Protein AF-A0A4W3GRC3-F1 (afdb_monomer_lite)

Foldseek 3Di:
DDPDPPPDPPLLCCQPVAVLVCCQPPVDGDDPCLPHDVLVVLQVVLVVVCVVVVQWDQDADPDPPPPPPDDDDDPDPDDRVPVPPDTDDDDPQPDVSSVSVVVVQVSVVSNVVSCACRNPNDGDDDDDDDDDDD

Radius of gyration: 20.11 Å; chains: 1; bounding box: 67×30×38 Å

Secondary structure (DSSP, 8-state):
------PPP-HHHHIIIIIHHHHHHHS----TTSS-HHHHHHHHHHHHHHHHTT--EEPPPS---------S----PPPGGGT---EE----S-STT-HHHHHHHHHHHHHHHHTTTTSTT----S--------

Sequence (134 aa):
MSNSGRAKVNVPKLVLDYITPSMNQYGLCFVDGFLGPKTGDRILQEVVALHRSGSFEDGELASQRIGTDQPHTAPAGPCKKTIRGDKIMWVQGNEPGCASIGQLLQRMDKLIMHADGNLGHYTIRGRHKSYKET

InterPro domains:
  IPR051559 Hypoxia-inducible factor prolyl hydroxylases [PTHR12907] (13-130)

Organism: Callorhinchus milii (NCBI:txid7868)

Structure (mmCIF, N/CA/C/O bac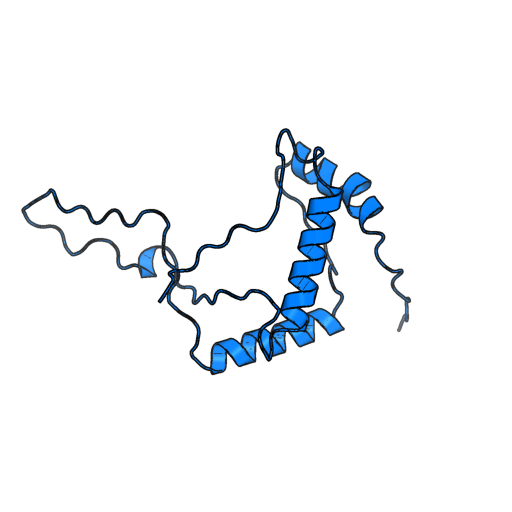kbone):
data_AF-A0A4W3GRC3-F1
#
_entry.id   AF-A0A4W3GRC3-F1
#
loop_
_atom_site.group_PDB
_atom_site.id
_atom_site.type_symbol
_atom_site.label_atom_id
_atom_site.label_alt_id
_atom_site.label_comp_id
_atom_site.label_asym_id
_atom_site.label_entity_id
_atom_site.label_seq_id
_atom_site.pdbx_PDB_ins_code
_atom_site.Cartn_x
_atom_site.Cartn_y
_atom_site.Cartn_z
_atom_site.occupancy
_atom_site.B_iso_or_equiv
_atom_site.auth_seq_id
_atom_site.auth_comp_id
_atom_site.auth_asym_id
_atom_site.auth_atom_id
_atom_site.pdbx_PDB_model_num
ATOM 1 N N . MET A 1 1 ? -23.994 -18.621 -9.895 1.00 35.06 1 MET A N 1
ATOM 2 C CA . MET A 1 1 ? -22.826 -17.730 -10.080 1.00 35.06 1 MET A CA 1
ATOM 3 C C . MET A 1 1 ? -23.235 -16.344 -9.607 1.00 35.06 1 MET A C 1
ATOM 5 O O . MET A 1 1 ? -23.880 -15.608 -10.342 1.00 35.06 1 MET A O 1
ATOM 9 N N . SER A 1 2 ? -23.010 -16.054 -8.328 1.00 38.72 2 SER A N 1
ATOM 10 C CA . SER A 1 2 ? -23.608 -14.903 -7.644 1.00 38.72 2 SER A CA 1
ATOM 11 C C . SER A 1 2 ? -22.782 -13.645 -7.901 1.00 38.72 2 SER A C 1
ATOM 13 O O . SER A 1 2 ? -21.710 -13.461 -7.330 1.00 38.72 2 SER A O 1
ATOM 15 N N . ASN A 1 3 ? -23.288 -12.785 -8.779 1.00 47.31 3 ASN A N 1
ATOM 16 C CA . ASN A 1 3 ? -22.771 -11.447 -9.027 1.00 47.31 3 ASN A CA 1
ATOM 17 C C . ASN A 1 3 ? -23.167 -10.541 -7.848 1.00 47.31 3 ASN A C 1
ATOM 19 O O . ASN A 1 3 ? -24.241 -9.946 -7.858 1.00 47.31 3 ASN A O 1
ATOM 23 N N . SER A 1 4 ? -22.342 -10.484 -6.799 1.00 45.09 4 SER A N 1
ATOM 24 C CA . SER A 1 4 ? -22.550 -9.543 -5.695 1.00 45.09 4 SER A CA 1
ATOM 25 C C . SER A 1 4 ? -21.669 -8.319 -5.916 1.00 45.09 4 SER A C 1
ATOM 27 O O . SER A 1 4 ? -20.444 -8.382 -5.784 1.00 45.09 4 SER A O 1
ATOM 29 N N . GLY A 1 5 ? -22.298 -7.210 -6.313 1.00 45.28 5 GLY A N 1
ATOM 30 C CA . GLY A 1 5 ? -21.670 -5.897 -6.394 1.00 45.28 5 GLY A CA 1
ATOM 31 C C . GLY A 1 5 ? -21.093 -5.524 -5.032 1.00 45.28 5 GLY A C 1
ATOM 32 O O . GLY A 1 5 ? -21.814 -5.094 -4.136 1.00 45.28 5 GLY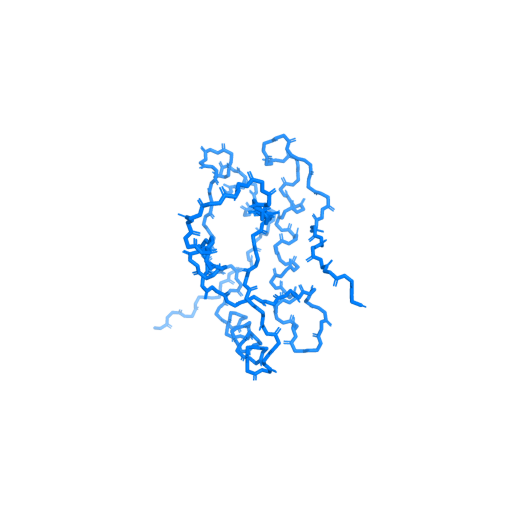 A O 1
ATOM 33 N N . ARG A 1 6 ? -19.785 -5.733 -4.861 1.00 55.88 6 ARG A N 1
ATOM 34 C CA . ARG A 1 6 ? -19.082 -5.469 -3.605 1.00 55.88 6 ARG A CA 1
ATOM 35 C C . ARG A 1 6 ? -19.109 -3.959 -3.360 1.00 55.88 6 ARG A C 1
ATOM 37 O O . ARG A 1 6 ? -18.489 -3.197 -4.104 1.00 55.88 6 ARG A O 1
ATOM 44 N N . ALA A 1 7 ? -19.882 -3.541 -2.358 1.00 57.03 7 ALA A N 1
ATOM 45 C CA . ALA A 1 7 ? -20.007 -2.151 -1.936 1.00 57.03 7 ALA A CA 1
ATOM 46 C C . ALA A 1 7 ? -18.618 -1.509 -1.780 1.00 57.03 7 ALA A C 1
ATOM 48 O O . ALA A 1 7 ? -17.681 -2.146 -1.290 1.00 57.03 7 ALA A O 1
ATOM 49 N N . LYS A 1 8 ? -18.474 -0.248 -2.211 1.00 60.53 8 LYS A N 1
ATOM 50 C CA . LYS A 1 8 ? -17.237 0.519 -2.015 1.00 60.53 8 LYS A CA 1
ATOM 51 C C . LYS A 1 8 ? -16.888 0.496 -0.525 1.00 60.53 8 LYS A C 1
ATOM 53 O O . LYS A 1 8 ? -17.672 0.962 0.295 1.00 60.53 8 LYS A O 1
ATOM 58 N N . VAL A 1 9 ? -15.723 -0.059 -0.190 1.00 70.00 9 VAL A N 1
ATOM 59 C CA . VAL A 1 9 ? -15.218 -0.106 1.188 1.00 70.00 9 VAL A CA 1
ATOM 60 C C . VAL A 1 9 ? -15.153 1.320 1.734 1.00 70.00 9 VAL A C 1
ATOM 62 O O . VAL A 1 9 ? -14.441 2.162 1.185 1.00 70.00 9 VAL A O 1
ATOM 65 N N . ASN A 1 10 ? -15.914 1.588 2.793 1.00 86.44 10 ASN A N 1
ATOM 66 C CA . ASN A 1 10 ? -15.864 2.856 3.507 1.00 86.44 10 ASN A CA 1
ATOM 67 C C . ASN A 1 10 ? -14.570 2.885 4.332 1.00 86.44 10 ASN A C 1
ATOM 69 O O . ASN A 1 10 ? -14.444 2.168 5.321 1.00 86.44 10 ASN A O 1
ATOM 73 N N . VAL A 1 11 ? -13.600 3.674 3.867 1.00 88.81 11 VAL A N 1
ATOM 74 C CA . VAL A 1 11 ? -12.246 3.749 4.433 1.00 88.81 11 VAL A CA 1
ATOM 75 C C . VAL A 1 11 ? -12.262 4.223 5.896 1.00 88.81 11 VAL A C 1
ATOM 77 O O . VAL A 1 11 ? -11.721 3.489 6.717 1.00 88.81 11 VAL A O 1
ATOM 80 N N . PRO A 1 12 ? -12.916 5.346 6.266 1.00 91.81 12 PRO A N 1
ATOM 81 C CA . PRO A 1 12 ? -13.049 5.746 7.669 1.00 91.81 12 PRO A CA 1
ATOM 82 C C . PRO A 1 12 ? -13.603 4.640 8.568 1.00 91.81 12 PRO A C 1
ATOM 84 O O . PRO A 1 12 ? -13.038 4.355 9.618 1.00 91.81 12 PRO A O 1
ATOM 87 N N . LYS A 1 13 ? -14.679 3.975 8.125 1.00 93.50 13 LYS A N 1
ATOM 88 C CA . LYS A 1 13 ? -15.318 2.911 8.904 1.00 93.50 13 LYS A CA 1
ATOM 89 C C . LYS A 1 13 ? -14.3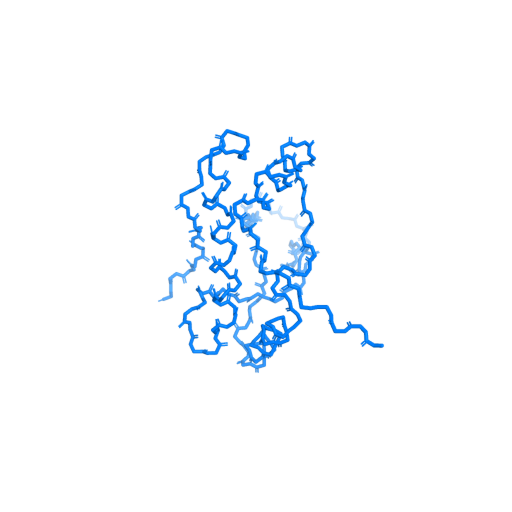92 1.708 9.089 1.00 93.50 13 LYS A C 1
ATOM 91 O O . LYS A 1 13 ? -14.253 1.208 10.193 1.00 93.50 13 LYS A O 1
ATOM 96 N N . LEU A 1 14 ? -13.723 1.270 8.020 1.00 94.88 14 LEU A N 1
ATOM 97 C CA . LEU A 1 14 ? -12.733 0.192 8.091 1.00 94.88 14 LEU A CA 1
ATOM 98 C C . LEU A 1 14 ? -11.606 0.525 9.082 1.00 94.88 14 LEU A C 1
ATOM 100 O O . LEU A 1 14 ? -11.131 -0.353 9.797 1.00 94.88 14 LEU A O 1
ATOM 104 N N . VAL A 1 15 ? -11.168 1.783 9.113 1.00 95.88 15 VAL A N 1
ATOM 105 C CA . VAL A 1 15 ? -10.084 2.207 9.996 1.00 95.88 15 VAL A CA 1
ATOM 106 C C . VAL A 1 15 ? -10.519 2.186 11.456 1.00 95.88 15 VAL A C 1
ATOM 108 O O . VAL A 1 15 ? -9.892 1.495 12.256 1.00 95.88 15 VAL A O 1
ATOM 111 N N . LEU A 1 16 ? -11.604 2.889 11.783 1.00 94.25 16 LEU A N 1
ATOM 112 C CA . LEU A 1 16 ? -12.055 3.062 13.164 1.00 94.25 16 LEU A CA 1
ATOM 113 C C . LEU A 1 16 ? -12.616 1.770 13.765 1.00 94.25 16 LEU A C 1
ATOM 115 O O . LEU A 1 16 ? -12.305 1.448 14.908 1.00 94.25 16 LEU A O 1
ATOM 119 N N . ASP A 1 17 ? -13.394 1.009 12.992 1.00 95.94 17 ASP A N 1
ATOM 120 C CA . ASP A 1 17 ? -14.104 -0.159 13.520 1.00 95.94 17 ASP A CA 1
ATOM 121 C C . ASP A 1 17 ? -13.229 -1.421 13.537 1.00 95.94 17 ASP A C 1
ATOM 123 O O . ASP A 1 17 ? -13.554 -2.380 14.234 1.00 95.94 17 ASP A O 1
ATOM 127 N N . TYR A 1 18 ? -12.145 -1.462 12.750 1.00 96.50 18 TYR A N 1
ATOM 128 C CA . TYR A 1 18 ? -11.378 -2.695 12.552 1.00 96.50 18 TYR A CA 1
ATOM 129 C C . TYR A 1 18 ? -9.860 -2.521 12.638 1.00 96.50 18 TYR A C 1
ATOM 131 O O . TYR A 1 18 ? -9.228 -3.192 13.457 1.00 96.50 18 TYR A O 1
ATOM 139 N N . ILE A 1 19 ? -9.256 -1.634 11.838 1.00 96.56 19 ILE A N 1
ATOM 140 C CA . ILE A 1 19 ? -7.786 -1.520 11.780 1.00 96.56 19 ILE A CA 1
ATOM 141 C C . ILE A 1 19 ? -7.221 -1.006 13.102 1.00 96.56 19 ILE A C 1
ATOM 143 O O . ILE A 1 19 ? -6.342 -1.644 13.676 1.00 96.56 19 ILE A O 1
ATOM 147 N N . THR A 1 20 ? -7.733 0.119 13.598 1.00 96.56 20 THR A N 1
ATOM 148 C CA . THR A 1 20 ? -7.268 0.746 14.838 1.00 96.56 20 THR A CA 1
ATOM 149 C C . THR A 1 20 ? -7.389 -0.198 16.043 1.00 96.56 20 THR A C 1
ATOM 151 O O . THR A 1 20 ? -6.374 -0.416 16.710 1.00 96.56 20 THR A O 1
ATOM 154 N N . PRO A 1 21 ? -8.555 -0.824 16.317 1.00 96.62 21 PRO A N 1
ATOM 155 C CA . PRO A 1 21 ? -8.677 -1.776 17.418 1.00 96.62 21 PRO A CA 1
ATOM 156 C C . PRO A 1 21 ? -7.725 -2.968 17.283 1.00 96.62 21 PRO A C 1
ATOM 158 O O . PRO A 1 21 ? -7.053 -3.323 18.248 1.00 96.62 21 PRO A O 1
ATOM 161 N N . SER A 1 22 ? -7.610 -3.548 16.081 1.00 97.44 22 SER A N 1
ATOM 162 C CA . SER A 1 22 ? -6.745 -4.714 15.845 1.00 97.44 22 SER A CA 1
ATOM 163 C C . SER A 1 22 ? -5.271 -4.386 16.075 1.00 97.44 22 SER A C 1
ATOM 165 O O . SER A 1 22 ? -4.565 -5.124 16.761 1.00 97.44 22 SER A O 1
ATOM 167 N N . MET A 1 23 ? -4.810 -3.247 15.554 1.00 97.06 23 MET A N 1
ATOM 168 C CA . MET A 1 23 ? -3.433 -2.797 15.738 1.00 97.06 23 MET A CA 1
ATOM 169 C C . MET A 1 23 ? -3.128 -2.482 17.205 1.00 97.06 23 MET A C 1
ATOM 171 O O . MET A 1 23 ? -2.076 -2.885 17.693 1.00 97.06 23 MET A O 1
ATOM 175 N N . ASN A 1 24 ? -4.042 -1.824 17.926 1.00 96.25 24 ASN A N 1
ATOM 176 C CA . ASN A 1 24 ? -3.836 -1.485 19.338 1.00 96.25 24 ASN A CA 1
ATOM 177 C C . ASN A 1 24 ? -3.882 -2.713 20.258 1.00 96.25 24 ASN A C 1
ATOM 179 O O . ASN A 1 24 ? -3.195 -2.733 21.275 1.00 96.25 24 ASN A O 1
ATOM 183 N N . GLN A 1 25 ? -4.675 -3.732 19.915 1.00 97.19 25 GLN A N 1
ATOM 184 C CA . GLN A 1 25 ? -4.808 -4.937 20.732 1.00 97.19 25 GLN A CA 1
ATOM 185 C C . GLN A 1 25 ? -3.721 -5.981 20.444 1.00 97.19 25 GLN A C 1
ATOM 187 O O . GLN A 1 25 ? -3.208 -6.598 21.374 1.00 97.19 25 GLN A O 1
ATOM 192 N N . TYR A 1 26 ? -3.387 -6.205 19.171 1.00 96.94 26 TYR A N 1
ATOM 193 C CA . TYR A 1 26 ? -2.550 -7.335 18.748 1.00 96.94 26 TYR A CA 1
ATOM 194 C C . TYR A 1 26 ? -1.234 -6.920 18.084 1.00 96.94 26 TYR A C 1
ATOM 196 O O . TYR A 1 26 ? -0.378 -7.769 17.850 1.00 96.94 26 TYR A O 1
ATOM 204 N N . GLY A 1 27 ? -1.077 -5.646 17.716 1.00 95.88 27 GLY A N 1
ATOM 205 C CA . GLY A 1 27 ? 0.049 -5.185 16.899 1.00 95.88 27 GLY A CA 1
ATOM 206 C C . GLY A 1 27 ? 0.014 -5.678 15.446 1.00 95.88 27 GLY A C 1
ATOM 207 O O . GLY A 1 27 ? 0.997 -5.510 14.727 1.00 95.88 27 GLY A O 1
ATOM 208 N N . LEU A 1 28 ? -1.095 -6.288 15.005 1.00 95.75 28 LEU A N 1
ATOM 209 C CA . LEU A 1 28 ? -1.277 -6.862 13.669 1.00 95.75 28 LEU A CA 1
ATOM 210 C C . LEU A 1 28 ? -2.729 -6.716 13.188 1.00 95.75 28 LEU A C 1
ATOM 212 O O . LEU A 1 28 ? -3.665 -6.720 13.987 1.00 95.75 28 LEU A O 1
ATOM 216 N N . CYS A 1 29 ? -2.929 -6.602 11.872 1.00 96.25 29 CYS A N 1
ATOM 217 C CA . CYS A 1 29 ? -4.247 -6.483 11.245 1.00 96.25 29 CYS A CA 1
ATO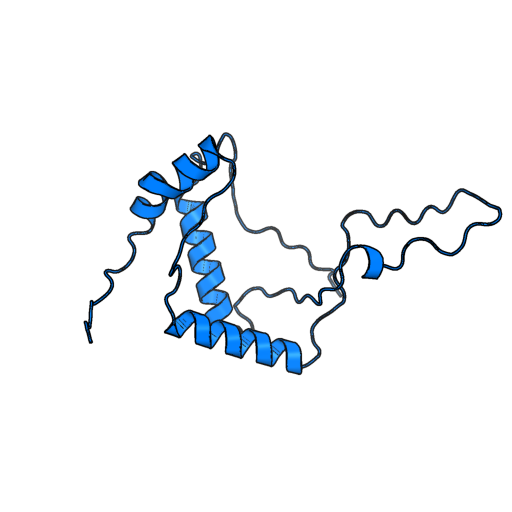M 218 C C . CYS A 1 29 ? -4.218 -7.039 9.810 1.00 96.25 29 CYS A C 1
ATOM 220 O O . CYS A 1 29 ? -3.294 -6.739 9.052 1.00 96.25 29 CYS A O 1
ATOM 222 N N . PHE A 1 30 ? -5.233 -7.819 9.421 1.00 95.81 30 PHE A N 1
ATOM 223 C CA . PHE A 1 30 ? -5.358 -8.407 8.081 1.00 95.81 30 PHE A CA 1
ATOM 224 C C . PHE A 1 30 ? -6.576 -7.840 7.353 1.00 95.81 30 PHE A C 1
ATOM 226 O O . PHE A 1 30 ? -7.684 -7.883 7.873 1.00 95.81 30 PHE A O 1
ATOM 233 N N . VAL A 1 31 ? -6.400 -7.334 6.131 1.00 94.69 31 VAL A N 1
ATOM 234 C CA . VAL A 1 31 ? -7.501 -6.776 5.329 1.00 94.69 31 VAL A CA 1
ATOM 235 C C . VAL A 1 31 ? -7.572 -7.475 3.976 1.00 94.69 31 VAL A C 1
ATOM 237 O O . VAL A 1 31 ? -6.821 -7.156 3.052 1.00 94.69 31 VAL A O 1
ATOM 240 N N . ASP A 1 32 ? -8.519 -8.400 3.838 1.00 93.69 32 ASP A N 1
ATOM 241 C CA . ASP A 1 32 ? -8.736 -9.132 2.592 1.00 93.69 32 ASP A CA 1
ATOM 242 C C . ASP A 1 32 ? -9.483 -8.320 1.535 1.00 93.69 32 ASP A C 1
ATOM 244 O O . ASP A 1 32 ? -10.338 -7.475 1.814 1.00 93.69 32 ASP A O 1
ATOM 248 N N . GLY A 1 33 ? -9.189 -8.614 0.266 1.00 92.00 33 GLY A N 1
ATOM 249 C CA . GLY A 1 33 ? -9.843 -7.956 -0.864 1.00 92.00 33 GLY A CA 1
ATOM 250 C C . GLY A 1 33 ? -9.600 -6.445 -0.907 1.00 92.00 33 GLY A C 1
ATOM 251 O O . GLY A 1 33 ? -10.433 -5.715 -1.442 1.00 92.00 33 GLY A O 1
ATOM 252 N N . PHE A 1 34 ? -8.469 -5.984 -0.362 1.00 93.19 34 PHE A N 1
ATOM 253 C CA . PHE A 1 34 ? -8.165 -4.574 -0.123 1.00 93.19 34 PHE A CA 1
ATOM 254 C C . PHE A 1 34 ? -8.378 -3.663 -1.344 1.00 93.19 34 PHE A C 1
ATOM 256 O O . PHE A 1 34 ? -8.971 -2.589 -1.219 1.00 93.19 34 PHE A O 1
ATOM 263 N N . LEU A 1 35 ? -7.937 -4.108 -2.525 1.00 92.44 35 LEU A N 1
ATOM 264 C CA . LEU A 1 35 ? -8.073 -3.389 -3.800 1.00 92.44 35 LEU A CA 1
ATOM 265 C C . LEU A 1 35 ? -9.019 -4.070 -4.799 1.00 92.44 35 LEU A C 1
ATOM 267 O O . LEU A 1 35 ? -9.385 -3.472 -5.810 1.00 92.44 35 LEU A O 1
ATOM 271 N N . GLY A 1 36 ? -9.423 -5.307 -4.513 1.00 94.12 36 GLY A N 1
ATOM 272 C CA . GLY A 1 36 ? -10.143 -6.167 -5.446 1.00 94.12 36 GLY A CA 1
ATOM 273 C C . GLY A 1 36 ? -9.249 -6.787 -6.535 1.00 94.12 36 GLY A C 1
ATOM 274 O O . GLY A 1 36 ? -8.133 -6.323 -6.778 1.00 94.12 36 GLY A O 1
ATOM 275 N N . PRO A 1 37 ? -9.745 -7.840 -7.210 1.00 94.88 37 PRO A N 1
ATOM 276 C CA . PRO A 1 37 ? -8.939 -8.675 -8.103 1.00 94.88 37 PRO A CA 1
ATOM 277 C C . PRO A 1 37 ? -8.400 -7.904 -9.312 1.00 94.88 37 PRO A C 1
ATOM 279 O O . PRO A 1 37 ? -7.208 -7.937 -9.567 1.00 94.88 37 PRO A O 1
ATOM 282 N N . LYS A 1 38 ? -9.238 -7.099 -9.983 1.00 96.19 38 LYS A N 1
ATOM 283 C CA . LYS A 1 38 ? -8.836 -6.353 -11.192 1.00 96.19 38 LYS A CA 1
ATOM 284 C C . LYS A 1 38 ? -7.642 -5.421 -10.965 1.00 96.19 38 LYS A C 1
ATOM 286 O O . LYS A 1 38 ? -6.773 -5.312 -11.822 1.00 96.19 38 LYS A O 1
ATOM 291 N N . THR A 1 39 ? -7.624 -4.708 -9.840 1.00 96.00 39 THR A N 1
ATOM 292 C CA . THR A 1 39 ? -6.511 -3.811 -9.500 1.00 96.00 39 THR A CA 1
ATOM 293 C C . THR A 1 39 ? -5.295 -4.614 -9.051 1.00 96.00 39 THR A C 1
ATOM 295 O O . THR A 1 39 ? -4.181 -4.263 -9.424 1.00 96.00 39 THR A O 1
ATOM 298 N N . GLY A 1 40 ? -5.503 -5.713 -8.316 1.00 97.50 40 GLY A N 1
ATOM 299 C CA . GLY A 1 40 ? -4.438 -6.653 -7.960 1.00 97.50 40 GLY A CA 1
ATOM 300 C C . GLY A 1 40 ? -3.716 -7.221 -9.186 1.00 97.50 40 GLY A C 1
ATOM 301 O O . GLY A 1 40 ? -2.490 -7.179 -9.236 1.00 97.50 40 GLY A O 1
ATOM 302 N N . ASP A 1 41 ? -4.460 -7.643 -10.210 1.00 98.38 41 ASP A N 1
ATOM 303 C CA . ASP A 1 41 ? -3.897 -8.178 -11.457 1.00 98.38 41 ASP A CA 1
ATOM 304 C C . ASP A 1 41 ? -3.045 -7.137 -12.196 1.00 98.38 41 ASP A C 1
ATOM 306 O O . ASP A 1 41 ? -1.977 -7.454 -12.717 1.00 98.38 41 ASP A O 1
ATOM 310 N N . ARG A 1 42 ? -3.480 -5.870 -12.212 1.00 98.38 42 ARG A N 1
ATOM 311 C CA . ARG A 1 42 ? -2.707 -4.777 -12.822 1.00 98.38 42 ARG A CA 1
ATOM 312 C C . ARG A 1 42 ? -1.425 -4.482 -12.052 1.00 98.38 42 ARG A C 1
ATOM 314 O O . ARG A 1 42 ? -0.383 -4.317 -12.670 1.00 98.38 42 ARG A O 1
ATOM 321 N N . ILE A 1 43 ? -1.480 -4.468 -10.719 1.00 98.44 43 ILE A N 1
ATOM 322 C CA . ILE A 1 43 ? -0.280 -4.309 -9.883 1.00 98.44 43 ILE A CA 1
ATOM 323 C C . ILE A 1 43 ? 0.711 -5.438 -10.165 1.00 98.44 43 ILE A C 1
ATOM 325 O O . ILE A 1 43 ? 1.896 -5.176 -10.340 1.00 98.44 43 ILE A O 1
ATOM 329 N N . LEU A 1 44 ? 0.234 -6.682 -10.268 1.00 98.44 44 LEU A N 1
ATOM 330 C CA . LEU A 1 44 ? 1.086 -7.818 -10.612 1.00 98.44 44 LEU A CA 1
ATOM 331 C C . LEU A 1 44 ? 1.762 -7.624 -11.977 1.00 98.44 44 LEU A C 1
ATOM 333 O O . LEU A 1 44 ? 2.962 -7.860 -12.098 1.00 98.44 44 LEU A O 1
ATOM 337 N N . GLN A 1 45 ? 1.021 -7.172 -12.992 1.00 98.44 45 GLN A N 1
ATOM 338 C CA . GLN A 1 45 ? 1.580 -6.889 -14.317 1.00 98.44 45 GLN A CA 1
ATOM 339 C C . GLN A 1 45 ? 2.675 -5.814 -14.265 1.00 98.44 45 GLN A C 1
ATOM 341 O O . GLN A 1 45 ? 3.733 -6.007 -14.862 1.00 98.44 45 GLN A O 1
ATOM 346 N N . GLU A 1 46 ? 2.450 -4.723 -13.529 1.00 98.25 46 GLU A N 1
ATOM 347 C CA . GLU A 1 46 ? 3.430 -3.643 -13.346 1.00 98.25 46 GLU A CA 1
ATOM 348 C C . GLU A 1 46 ? 4.698 -4.153 -12.640 1.00 98.25 46 GLU A C 1
ATOM 350 O O . GLU A 1 46 ? 5.805 -3.966 -13.143 1.00 98.25 46 GLU A O 1
ATOM 355 N N . VAL A 1 47 ? 4.553 -4.897 -11.538 1.00 98.06 47 VAL A N 1
ATOM 356 C CA . VAL A 1 47 ? 5.689 -5.484 -10.803 1.00 98.06 47 VAL A CA 1
ATOM 357 C C . VAL A 1 47 ? 6.483 -6.460 -11.676 1.00 98.06 47 VAL A C 1
ATOM 359 O O . VAL A 1 47 ? 7.712 -6.422 -11.683 1.00 98.06 47 VAL A O 1
ATOM 362 N N . VAL A 1 48 ? 5.807 -7.314 -12.451 1.00 98.19 48 VAL A N 1
ATOM 363 C CA . VAL A 1 48 ? 6.471 -8.253 -13.369 1.00 98.19 48 VAL A CA 1
ATOM 364 C C . VAL A 1 48 ? 7.216 -7.511 -14.479 1.00 98.19 48 VAL A C 1
ATOM 366 O O . VAL A 1 48 ? 8.313 -7.929 -14.852 1.00 98.19 48 VAL A O 1
ATOM 369 N N . ALA A 1 49 ? 6.655 -6.421 -15.007 1.00 97.69 49 ALA A N 1
ATOM 370 C CA . ALA A 1 49 ? 7.317 -5.603 -16.019 1.00 97.69 49 ALA A CA 1
ATOM 371 C C . ALA A 1 49 ? 8.592 -4.942 -15.469 1.00 97.69 49 ALA A C 1
ATOM 373 O O . ALA A 1 49 ? 9.643 -5.052 -16.100 1.00 97.69 49 ALA A O 1
ATOM 374 N N . LEU A 1 50 ? 8.527 -4.351 -14.271 1.00 96.69 50 LEU A N 1
ATOM 375 C CA . LEU A 1 50 ? 9.688 -3.759 -13.594 1.00 96.69 50 LEU A CA 1
ATOM 376 C C . LEU A 1 50 ? 10.752 -4.809 -13.237 1.00 96.69 50 LEU A C 1
ATOM 378 O O . LEU A 1 50 ? 11.949 -4.564 -13.344 1.00 96.69 50 LEU A O 1
ATOM 382 N N . HIS A 1 51 ? 10.343 -6.015 -12.841 1.00 96.62 51 HIS A N 1
ATOM 383 C CA . HIS A 1 51 ? 11.296 -7.094 -12.589 1.00 96.62 51 HIS A CA 1
ATOM 384 C C . HIS A 1 51 ? 12.010 -7.521 -13.883 1.00 96.62 51 HIS A C 1
ATOM 386 O O . HIS A 1 51 ? 13.218 -7.751 -13.893 1.00 96.62 51 HIS A O 1
ATOM 392 N N . ARG A 1 52 ? 11.278 -7.587 -15.004 1.00 97.19 52 ARG A N 1
ATOM 393 C CA . ARG A 1 52 ? 11.833 -7.943 -16.321 1.00 97.19 52 ARG A CA 1
ATOM 394 C C . ARG A 1 52 ? 12.737 -6.867 -16.921 1.00 97.19 52 ARG A C 1
ATOM 396 O O . ARG A 1 52 ? 13.576 -7.220 -17.743 1.00 97.19 52 ARG A O 1
ATOM 403 N N . SER A 1 53 ? 12.605 -5.598 -16.528 1.00 95.38 53 SER A N 1
ATOM 404 C CA . SER A 1 53 ? 13.514 -4.535 -16.983 1.00 95.38 53 SER A CA 1
ATOM 405 C C . SER A 1 53 ? 14.907 -4.619 -16.352 1.00 95.38 53 SER A C 1
ATOM 407 O O . SER A 1 53 ? 15.810 -3.919 -16.799 1.00 95.38 53 SER A O 1
ATOM 409 N N . GLY A 1 54 ? 15.098 -5.462 -15.329 1.00 93.81 54 GLY A N 1
ATOM 410 C CA . GLY A 1 54 ? 16.377 -5.613 -14.630 1.00 93.81 54 GLY A CA 1
ATOM 411 C C . GLY A 1 54 ? 16.655 -4.521 -13.594 1.00 93.81 54 GLY A C 1
ATOM 412 O O . GLY A 1 54 ? 17.768 -4.435 -13.092 1.00 93.81 54 GLY A O 1
ATOM 413 N N . SER A 1 55 ? 15.657 -3.703 -13.251 1.00 91.94 55 SER A N 1
ATOM 414 C CA . SER A 1 55 ? 15.802 -2.550 -12.348 1.00 91.94 55 SER A CA 1
ATOM 415 C C . SER A 1 55 ? 15.785 -2.904 -10.853 1.00 91.94 55 SER A C 1
ATOM 417 O O . SER A 1 55 ? 15.756 -2.010 -10.014 1.00 91.94 55 SER A O 1
ATOM 419 N N . PHE A 1 56 ? 15.757 -4.193 -10.505 1.00 94.88 56 PHE A N 1
ATOM 420 C CA . PHE A 1 56 ? 15.733 -4.653 -9.118 1.00 94.88 56 PHE A CA 1
ATOM 421 C C . PHE A 1 56 ? 17.148 -4.935 -8.596 1.00 94.88 56 PHE A C 1
ATOM 423 O O . PHE A 1 56 ? 17.959 -5.583 -9.260 1.00 94.88 56 PHE A O 1
ATOM 430 N N . GLU A 1 57 ? 17.402 -4.557 -7.348 1.00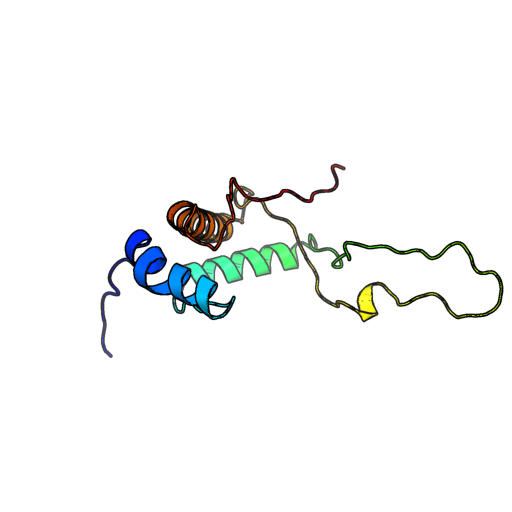 93.25 57 GLU A N 1
ATOM 431 C CA . GLU A 1 57 ? 18.682 -4.717 -6.657 1.00 93.25 57 GLU A CA 1
ATOM 432 C C . GLU A 1 57 ? 18.583 -5.733 -5.511 1.00 93.25 57 GLU A C 1
ATOM 434 O O . GLU A 1 57 ? 17.490 -6.079 -5.067 1.00 93.25 57 GLU A O 1
ATOM 439 N N . ASP A 1 58 ? 19.718 -6.250 -5.027 1.00 91.44 58 ASP A N 1
ATOM 440 C CA . ASP A 1 58 ? 19.725 -7.077 -3.810 1.00 91.44 58 ASP A CA 1
ATOM 441 C C . ASP A 1 58 ? 19.311 -6.232 -2.595 1.00 91.44 58 ASP A C 1
ATOM 443 O O . ASP A 1 58 ? 19.819 -5.128 -2.395 1.00 91.44 58 ASP A O 1
ATOM 447 N N . GLY A 1 59 ? 18.418 -6.760 -1.754 1.00 88.81 59 GLY A N 1
ATOM 448 C CA . GLY A 1 59 ? 17.997 -6.062 -0.542 1.00 88.81 59 GLY A CA 1
ATOM 449 C C . GLY A 1 59 ? 19.156 -5.794 0.430 1.00 88.81 59 GLY A C 1
ATOM 450 O O . GLY A 1 59 ? 19.921 -6.696 0.773 1.00 88.81 59 GLY A O 1
ATOM 451 N N . GLU A 1 60 ? 19.266 -4.558 0.929 1.00 85.44 60 GLU A N 1
ATOM 452 C CA . GLU A 1 60 ? 20.275 -4.177 1.929 1.00 85.44 60 GLU A CA 1
ATOM 453 C C . GLU A 1 60 ? 19.715 -4.228 3.369 1.00 85.44 60 GLU A C 1
ATOM 455 O O . GLU A 1 60 ? 18.503 -4.137 3.596 1.00 85.44 60 GLU A O 1
ATOM 460 N N . LEU A 1 61 ? 20.605 -4.400 4.356 1.00 83.81 61 LEU A N 1
ATOM 461 C CA . LEU A 1 61 ? 20.293 -4.307 5.789 1.00 83.81 61 LEU A CA 1
ATOM 462 C C . LEU A 1 61 ? 20.637 -2.911 6.320 1.00 83.81 61 LEU A C 1
ATOM 464 O O . LEU A 1 61 ? 21.629 -2.318 5.900 1.00 83.81 61 LEU A O 1
ATOM 468 N N . ALA A 1 62 ? 19.856 -2.420 7.288 1.00 77.06 62 ALA A N 1
ATOM 469 C CA . ALA A 1 62 ? 20.051 -1.097 7.891 1.00 77.06 62 ALA A CA 1
ATOM 470 C C . ALA A 1 62 ? 21.387 -0.959 8.650 1.00 77.06 62 ALA A C 1
ATOM 472 O O . ALA A 1 62 ? 21.938 0.134 8.734 1.00 77.06 62 ALA A O 1
ATOM 473 N N . SER A 1 63 ? 21.928 -2.059 9.184 1.00 70.81 63 SER A N 1
ATOM 474 C CA . SER A 1 63 ? 23.240 -2.100 9.829 1.00 70.81 63 SER A CA 1
ATOM 475 C C . SER A 1 63 ? 24.217 -2.931 9.000 1.00 70.81 63 SER A C 1
ATOM 477 O O . SER A 1 63 ? 24.339 -4.145 9.149 1.00 70.81 63 SER A O 1
ATOM 479 N N . GLN A 1 64 ? 24.978 -2.267 8.137 1.00 60.53 64 GLN A N 1
ATOM 480 C CA . GLN A 1 64 ? 26.191 -2.857 7.579 1.00 60.53 64 GLN A CA 1
ATOM 481 C C . GLN A 1 64 ? 27.294 -2.752 8.637 1.00 60.53 64 GLN A C 1
ATOM 483 O O . GLN A 1 64 ? 28.165 -1.892 8.557 1.00 60.53 64 GLN A O 1
ATOM 488 N N . ARG A 1 65 ? 27.250 -3.591 9.680 1.00 54.78 65 ARG A N 1
ATOM 489 C CA . ARG A 1 65 ? 28.425 -3.756 10.547 1.00 54.78 65 ARG A CA 1
ATOM 490 C C . ARG A 1 65 ? 29.481 -4.521 9.753 1.00 54.78 65 ARG A C 1
ATOM 492 O O . ARG A 1 65 ? 29.578 -5.739 9.851 1.00 54.78 65 ARG A O 1
ATOM 499 N N . ILE A 1 66 ? 30.253 -3.804 8.941 1.00 49.53 66 ILE A N 1
ATOM 500 C CA . ILE A 1 66 ? 31.560 -4.284 8.508 1.00 49.53 66 ILE A CA 1
ATOM 501 C C . ILE A 1 66 ? 32.433 -4.157 9.752 1.00 49.53 66 ILE A C 1
ATOM 503 O O . ILE A 1 66 ? 32.866 -3.065 10.103 1.00 49.53 66 ILE A O 1
ATOM 507 N N . GLY A 1 67 ? 32.605 -5.253 10.486 1.00 45.59 67 GLY A N 1
ATOM 508 C CA . GLY A 1 67 ? 33.589 -5.318 11.559 1.00 45.59 67 GLY A CA 1
ATOM 509 C C . GLY A 1 67 ? 34.990 -5.260 10.960 1.00 45.59 67 GLY A C 1
ATOM 510 O O . GLY A 1 67 ? 35.626 -6.292 10.785 1.00 45.59 67 GLY A O 1
ATOM 511 N N . THR A 1 68 ? 35.468 -4.071 10.610 1.00 45.66 68 THR A N 1
ATOM 512 C CA . THR A 1 68 ? 36.899 -3.784 10.647 1.00 45.66 68 THR A CA 1
ATOM 513 C C . THR A 1 68 ? 37.204 -3.531 12.111 1.00 45.66 68 THR A C 1
ATOM 515 O O . THR A 1 68 ? 36.806 -2.483 12.591 1.00 45.66 68 THR A O 1
ATOM 518 N N . ASP A 1 69 ? 37.697 -4.547 12.825 1.00 47.03 69 ASP A N 1
ATOM 519 C CA . ASP A 1 69 ? 38.496 -4.454 14.067 1.00 47.03 69 ASP A CA 1
ATOM 520 C C . ASP A 1 69 ? 38.658 -5.857 14.693 1.00 47.03 69 ASP A C 1
ATOM 522 O O . ASP A 1 69 ? 38.350 -6.078 15.858 1.00 47.03 69 ASP A O 1
ATOM 526 N N . GLN A 1 70 ? 39.108 -6.849 13.920 1.00 41.72 70 GLN A N 1
ATOM 527 C CA . GLN A 1 70 ? 39.672 -8.101 14.452 1.00 41.72 70 GLN A CA 1
ATOM 528 C C . GLN A 1 70 ? 40.621 -8.682 13.389 1.00 41.72 70 GLN A C 1
ATOM 530 O O . GLN A 1 70 ? 40.155 -9.160 12.350 1.00 41.72 70 GLN A O 1
ATOM 535 N N . PRO A 1 71 ? 41.948 -8.624 13.587 1.00 47.69 71 PRO A N 1
ATOM 536 C CA . PRO A 1 71 ? 42.871 -9.412 12.794 1.00 47.69 71 PRO A CA 1
ATOM 537 C C . PRO A 1 71 ? 42.848 -10.871 13.277 1.00 47.69 71 PRO A C 1
ATOM 539 O O . PRO A 1 71 ? 42.731 -11.141 14.468 1.00 47.69 71 PRO A O 1
ATOM 542 N N . HIS A 1 72 ? 43.046 -11.780 12.321 1.00 43.47 72 HIS A N 1
ATOM 543 C CA . HIS A 1 72 ? 43.298 -13.221 12.466 1.00 43.47 72 HIS A CA 1
ATOM 544 C C . HIS A 1 72 ? 42.066 -14.157 12.365 1.00 43.47 72 HIS A C 1
ATOM 546 O O . HIS A 1 72 ? 41.338 -14.432 13.311 1.00 43.47 72 HIS A O 1
ATOM 552 N N . THR A 1 73 ? 41.930 -14.744 11.165 1.00 43.25 73 THR A N 1
ATOM 553 C CA . THR A 1 73 ? 41.412 -16.106 10.898 1.00 43.25 73 THR A CA 1
ATOM 554 C C . THR A 1 73 ? 39.924 -16.416 11.136 1.00 43.25 73 THR A C 1
ATOM 556 O O . THR A 1 73 ? 39.597 -17.425 11.754 1.00 43.25 73 THR A O 1
ATOM 559 N N . ALA A 1 74 ? 39.006 -15.654 10.534 1.00 46.81 74 ALA A N 1
ATOM 560 C CA . ALA A 1 74 ? 37.639 -16.131 10.280 1.00 46.81 74 ALA A CA 1
ATOM 561 C C . ALA A 1 74 ? 37.230 -15.836 8.822 1.00 46.81 74 ALA A C 1
ATOM 563 O O . ALA A 1 74 ? 37.558 -14.759 8.317 1.00 46.81 74 ALA A O 1
ATOM 564 N N . PRO A 1 75 ? 36.575 -16.775 8.108 1.00 43.25 75 PRO A N 1
ATOM 565 C CA . PRO A 1 75 ? 36.173 -16.564 6.721 1.00 43.25 75 PRO A CA 1
ATOM 566 C C . PRO A 1 75 ? 35.197 -15.387 6.636 1.00 43.25 75 PRO A C 1
ATOM 568 O O . PRO A 1 75 ? 34.448 -15.131 7.579 1.00 43.25 75 PRO A O 1
ATOM 571 N N . ALA A 1 76 ? 35.257 -14.671 5.510 1.00 50.09 76 ALA A N 1
ATOM 572 C CA . ALA A 1 76 ? 34.484 -13.469 5.210 1.00 50.09 76 ALA A CA 1
ATOM 573 C C . ALA A 1 76 ? 33.068 -13.514 5.814 1.00 50.09 76 ALA A C 1
ATOM 575 O O . ALA A 1 76 ? 32.351 -14.500 5.640 1.00 50.09 76 ALA A O 1
ATOM 576 N N . GLY A 1 77 ? 32.698 -12.448 6.537 1.00 50.25 77 GLY A N 1
ATOM 577 C CA . GLY A 1 77 ? 31.405 -12.316 7.213 1.00 50.25 77 GLY A CA 1
ATOM 578 C C . GLY A 1 77 ? 30.211 -12.631 6.299 1.00 50.25 77 GLY A C 1
ATOM 579 O O . GLY A 1 77 ? 30.358 -12.645 5.074 1.00 50.25 77 GLY A O 1
ATOM 580 N N . PRO A 1 78 ? 29.025 -12.904 6.875 1.00 50.41 78 PRO A N 1
ATOM 581 C CA . PRO A 1 78 ? 27.896 -13.454 6.136 1.00 50.41 78 PRO A CA 1
ATOM 582 C C . PRO A 1 78 ? 27.618 -12.617 4.888 1.00 50.41 78 PRO A C 1
ATOM 584 O O . PRO A 1 78 ? 27.403 -11.406 4.959 1.00 50.41 78 PRO A O 1
ATOM 587 N N . CYS A 1 79 ? 27.667 -13.284 3.733 1.00 52.81 79 CYS A N 1
ATOM 588 C CA . CYS A 1 79 ? 27.278 -12.723 2.449 1.00 52.81 79 CYS A CA 1
ATOM 589 C C . CYS A 1 79 ? 25.931 -11.998 2.614 1.00 52.81 79 CYS A C 1
ATOM 591 O O . CYS A 1 79 ? 25.053 -12.506 3.311 1.00 52.81 79 CYS A O 1
ATOM 593 N N . LYS A 1 80 ? 25.723 -10.842 1.962 1.00 54.41 80 LYS A N 1
ATOM 594 C CA . LYS A 1 80 ? 24.453 -10.078 2.039 1.00 54.41 80 LYS A CA 1
ATOM 595 C C . LYS A 1 80 ? 23.207 -10.973 1.836 1.00 54.41 80 LYS A C 1
ATOM 597 O O . LYS A 1 80 ? 22.168 -10.735 2.442 1.00 54.41 80 LYS A O 1
ATOM 602 N N . LYS A 1 81 ? 23.357 -12.052 1.054 1.00 59.88 81 LYS A N 1
ATOM 603 C CA . LYS A 1 81 ? 22.332 -13.061 0.735 1.00 59.88 81 LYS A CA 1
ATOM 604 C C . LYS A 1 81 ? 21.999 -14.053 1.859 1.00 59.88 81 LYS A C 1
ATOM 606 O O . LYS A 1 81 ? 21.012 -14.767 1.746 1.00 59.88 81 LYS A O 1
ATOM 611 N N . THR A 1 82 ? 22.797 -14.137 2.925 1.00 70.31 82 THR A N 1
ATOM 612 C CA . THR A 1 82 ? 22.584 -15.106 4.016 1.00 70.31 82 THR A CA 1
ATOM 613 C C . THR A 1 82 ? 21.369 -14.748 4.878 1.00 70.31 82 THR A C 1
ATOM 615 O O . THR A 1 82 ? 20.762 -15.635 5.466 1.00 70.31 82 THR A O 1
ATOM 618 N N . ILE A 1 83 ? 20.998 -13.463 4.947 1.00 82.94 83 ILE A N 1
ATOM 619 C CA . ILE A 1 83 ? 19.885 -12.979 5.784 1.00 82.94 83 ILE A CA 1
ATOM 620 C C . ILE A 1 83 ? 18.623 -12.719 4.955 1.00 82.94 83 ILE A C 1
ATOM 622 O O . ILE A 1 83 ? 17.523 -13.044 5.395 1.00 82.94 83 ILE A O 1
ATOM 626 N N . ARG A 1 84 ? 18.764 -12.147 3.755 1.00 88.75 84 ARG A N 1
ATOM 627 C CA . ARG A 1 84 ? 17.646 -11.904 2.838 1.00 88.75 84 ARG A CA 1
ATOM 628 C C . ARG A 1 84 ? 18.063 -12.189 1.397 1.00 88.75 84 ARG A C 1
ATOM 630 O O . ARG A 1 84 ? 19.136 -11.775 0.970 1.00 88.75 84 ARG A O 1
ATOM 637 N N . GLY A 1 85 ? 17.227 -12.932 0.677 1.00 90.00 85 GLY A N 1
ATOM 638 C CA . GLY A 1 85 ? 17.471 -13.358 -0.708 1.00 90.00 85 GLY A CA 1
ATOM 639 C C . GLY A 1 85 ? 16.570 -12.671 -1.732 1.00 90.00 85 GLY A C 1
ATOM 640 O O . GLY A 1 85 ? 16.483 -13.129 -2.869 1.00 90.00 85 GLY A O 1
ATOM 641 N N . ASP A 1 86 ? 15.853 -11.625 -1.326 1.00 93.12 86 ASP A N 1
ATOM 642 C CA . ASP A 1 86 ? 14.920 -10.908 -2.178 1.00 93.12 86 ASP A CA 1
ATOM 643 C C . ASP A 1 86 ? 15.603 -9.825 -3.019 1.00 93.12 86 ASP A C 1
ATOM 645 O O . ASP A 1 86 ? 16.645 -9.261 -2.672 1.00 93.12 86 ASP A O 1
ATOM 649 N N . LYS A 1 87 ? 14.954 -9.537 -4.145 1.00 93.69 87 LYS A N 1
ATOM 650 C CA . LYS A 1 87 ? 15.273 -8.438 -5.041 1.00 93.69 87 LYS A CA 1
ATOM 651 C C . LYS A 1 87 ? 14.261 -7.319 -4.798 1.00 93.69 87 LYS A C 1
ATOM 653 O O . LYS A 1 87 ? 13.061 -7.591 -4.795 1.00 93.69 87 LYS A O 1
ATOM 658 N N . ILE A 1 88 ? 14.723 -6.086 -4.612 1.00 94.25 88 ILE A N 1
ATOM 659 C CA . ILE A 1 88 ? 13.870 -4.926 -4.327 1.00 94.25 88 ILE A CA 1
ATOM 660 C C . ILE A 1 88 ? 14.060 -3.818 -5.356 1.00 94.25 88 ILE A C 1
ATOM 662 O O . ILE A 1 88 ? 15.134 -3.646 -5.922 1.00 94.25 88 ILE A O 1
ATOM 666 N N . MET A 1 89 ? 13.009 -3.032 -5.553 1.00 93.50 89 MET A N 1
ATOM 667 C CA . MET A 1 89 ? 13.058 -1.764 -6.266 1.00 93.50 89 MET A CA 1
ATOM 668 C C . MET A 1 89 ? 12.229 -0.755 -5.479 1.00 93.50 89 MET A C 1
ATOM 670 O O . MET A 1 89 ? 11.130 -1.070 -5.016 1.00 93.50 89 MET A O 1
ATOM 674 N N . TRP A 1 90 ? 12.755 0.454 -5.323 1.00 92.44 90 TRP A N 1
ATOM 675 C CA . TRP A 1 90 ? 12.022 1.549 -4.707 1.00 92.44 90 TRP A CA 1
ATOM 676 C C . TRP A 1 90 ? 11.240 2.318 -5.773 1.00 92.44 90 TRP A C 1
ATOM 678 O O . TRP A 1 90 ? 11.806 2.711 -6.790 1.00 92.44 90 TRP A O 1
ATOM 688 N N . VAL A 1 91 ? 9.947 2.535 -5.529 1.00 93.19 91 VAL A N 1
ATOM 689 C CA . VAL A 1 91 ? 9.052 3.276 -6.428 1.00 93.19 91 VAL A CA 1
ATOM 690 C C . VAL A 1 91 ? 8.228 4.298 -5.649 1.00 93.19 91 VAL A C 1
ATOM 692 O O . VAL A 1 91 ? 7.812 4.065 -4.510 1.00 93.19 91 VAL A O 1
ATOM 695 N N . GLN A 1 92 ? 7.975 5.446 -6.263 1.00 91.62 92 GLN A N 1
ATOM 696 C CA . GLN A 1 92 ? 7.104 6.503 -5.753 1.00 91.62 92 GLN A CA 1
ATOM 697 C C . GLN A 1 92 ? 5.634 6.238 -6.096 1.00 91.62 92 GLN A C 1
ATOM 699 O O . GLN A 1 92 ? 4.745 6.670 -5.353 1.00 91.62 92 GLN A O 1
ATOM 704 N N . GLY A 1 93 ? 5.381 5.515 -7.191 1.00 93.56 93 GLY A N 1
ATOM 705 C CA . GLY A 1 93 ? 4.052 5.244 -7.738 1.00 93.56 93 GLY A CA 1
ATOM 706 C C . GLY A 1 93 ? 3.576 6.291 -8.747 1.00 93.56 93 GLY A C 1
ATOM 707 O O . GLY A 1 93 ? 2.389 6.324 -9.068 1.00 93.56 93 GLY A O 1
ATOM 708 N N . ASN A 1 94 ? 4.468 7.167 -9.214 1.00 93.94 94 ASN A N 1
ATOM 709 C CA . ASN A 1 94 ? 4.194 8.155 -10.265 1.00 93.94 94 ASN A CA 1
ATOM 710 C C . ASN A 1 94 ? 5.046 7.931 -11.524 1.00 93.94 94 ASN A C 1
ATOM 712 O O . ASN A 1 94 ? 4.890 8.656 -12.506 1.00 93.94 94 ASN A O 1
ATOM 716 N N . GLU A 1 95 ? 5.927 6.933 -11.501 1.00 93.81 95 GLU A N 1
ATOM 717 C CA . GLU A 1 95 ? 6.759 6.547 -12.626 1.00 93.81 95 GLU A CA 1
ATOM 718 C C . GLU A 1 95 ? 5.912 5.948 -13.763 1.00 93.81 95 GLU A C 1
ATOM 720 O O . GLU A 1 95 ? 4.864 5.331 -13.515 1.00 93.81 95 GLU A O 1
ATOM 725 N N . PRO A 1 96 ? 6.360 6.074 -15.026 1.00 93.69 96 PRO A N 1
ATOM 726 C CA . PRO A 1 96 ? 5.756 5.353 -16.137 1.00 93.69 96 PRO A CA 1
ATOM 727 C C . PRO A 1 96 ? 5.714 3.847 -15.851 1.00 93.69 96 PRO A C 1
ATOM 729 O O . PRO A 1 96 ? 6.729 3.241 -15.521 1.00 93.69 96 PRO A O 1
ATOM 732 N N . GLY A 1 97 ? 4.534 3.239 -15.980 1.00 94.81 97 GLY A N 1
ATOM 733 C CA . GLY A 1 97 ? 4.338 1.819 -15.677 1.00 94.81 97 GLY A CA 1
ATOM 734 C C . GLY A 1 97 ? 4.059 1.491 -14.204 1.00 94.81 97 GLY A C 1
ATOM 735 O O . GLY A 1 97 ? 3.927 0.316 -13.896 1.00 94.81 97 GLY A O 1
ATOM 736 N N . CYS A 1 98 ? 3.909 2.485 -13.317 1.00 97.38 98 CYS A N 1
ATOM 737 C CA . CYS A 1 98 ? 3.615 2.287 -11.886 1.00 97.38 98 CYS A CA 1
ATOM 738 C C . CYS A 1 98 ? 2.232 2.815 -11.451 1.00 97.38 98 CYS A C 1
ATOM 740 O O . CYS A 1 98 ? 2.016 3.101 -10.273 1.00 97.38 98 CYS A O 1
ATOM 742 N N . ALA A 1 99 ? 1.285 3.009 -12.372 1.00 97.44 99 ALA A N 1
ATOM 743 C CA . ALA A 1 99 ? 0.022 3.692 -12.075 1.00 97.44 99 ALA A CA 1
ATOM 744 C C . ALA A 1 99 ? -0.871 2.928 -11.076 1.00 97.44 99 ALA A C 1
ATOM 746 O O . ALA A 1 99 ? -1.557 3.532 -10.245 1.00 97.44 99 ALA A O 1
ATOM 747 N N . SER A 1 100 ? -0.892 1.599 -11.144 1.00 98.12 100 SER A N 1
ATOM 748 C CA . SER A 1 100 ? -1.674 0.741 -10.249 1.00 98.12 100 SER A CA 1
ATOM 749 C C . SER A 1 100 ? -0.963 0.556 -8.909 1.00 98.12 100 SER A C 1
ATOM 751 O O . SER A 1 100 ? -1.620 0.567 -7.866 1.00 98.12 100 SER A O 1
ATOM 753 N N . ILE A 1 101 ? 0.373 0.486 -8.910 1.00 98.00 101 ILE A N 1
ATOM 754 C CA . ILE A 1 101 ? 1.191 0.583 -7.691 1.00 98.00 101 ILE A CA 1
ATOM 755 C C . ILE A 1 101 ? 0.928 1.923 -6.983 1.00 98.00 101 ILE A C 1
ATOM 757 O O . ILE A 1 101 ? 0.698 1.959 -5.775 1.00 98.00 101 ILE A O 1
ATOM 761 N N . GLY A 1 102 ? 0.850 3.027 -7.728 1.00 97.25 102 GLY A N 1
ATOM 762 C CA . GLY A 1 102 ? 0.475 4.339 -7.202 1.00 97.25 102 GLY A CA 1
ATOM 763 C C . GLY A 1 102 ? -0.902 4.347 -6.536 1.00 97.25 102 GLY A C 1
ATOM 764 O O . GLY A 1 102 ? -1.061 4.908 -5.452 1.00 97.25 102 GLY A O 1
ATOM 765 N N . GLN A 1 103 ? -1.895 3.666 -7.118 1.00 96.50 103 GLN A N 1
ATOM 766 C CA . GLN A 1 103 ? -3.220 3.514 -6.498 1.00 96.50 103 GLN A CA 1
ATOM 767 C C . GLN A 1 103 ? -3.173 2.726 -5.180 1.00 96.50 103 GLN A C 1
ATOM 769 O O . GLN A 1 103 ? -3.881 3.086 -4.235 1.00 96.50 103 GLN A O 1
ATOM 774 N N . LEU A 1 104 ? -2.346 1.676 -5.096 1.00 96.81 104 LEU A N 1
ATOM 775 C CA . LEU A 1 104 ? -2.105 0.940 -3.851 1.00 96.81 104 LEU A CA 1
ATOM 776 C C . LEU A 1 104 ? -1.537 1.869 -2.772 1.00 96.81 104 LEU A C 1
ATOM 778 O O . LEU A 1 104 ? -2.102 1.946 -1.679 1.00 96.81 104 LEU A O 1
ATOM 782 N N . LEU A 1 105 ? -0.475 2.609 -3.102 1.00 96.25 105 LEU A N 1
ATOM 783 C CA . LEU A 1 105 ? 0.188 3.532 -2.179 1.00 96.25 105 LEU A CA 1
ATOM 784 C C . LEU A 1 105 ? -0.770 4.624 -1.688 1.00 96.25 105 LEU A C 1
ATOM 786 O O . LEU A 1 105 ? -0.892 4.837 -0.487 1.00 96.25 105 LEU A O 1
ATOM 790 N N . GLN A 1 106 ? -1.546 5.237 -2.586 1.00 94.69 106 GLN A N 1
ATOM 791 C CA . GLN A 1 106 ? -2.552 6.239 -2.211 1.00 94.69 106 GLN A CA 1
ATOM 792 C C . GLN A 1 106 ? -3.636 5.682 -1.283 1.00 94.69 106 GLN A C 1
ATOM 794 O O . GLN A 1 106 ? -4.160 6.400 -0.428 1.00 94.69 106 GLN A O 1
ATOM 799 N N . ARG A 1 107 ? -4.030 4.415 -1.455 1.00 94.06 107 ARG A N 1
ATOM 800 C CA . ARG A 1 107 ? -5.032 3.793 -0.584 1.00 94.06 107 ARG A CA 1
ATOM 801 C C . ARG A 1 107 ? -4.459 3.477 0.795 1.00 94.06 107 ARG A C 1
ATOM 803 O O . ARG A 1 107 ? -5.172 3.672 1.775 1.00 94.06 107 ARG A O 1
ATOM 810 N N . MET A 1 108 ? -3.203 3.034 0.872 1.00 94.62 108 MET A N 1
ATOM 811 C CA . MET A 1 108 ? -2.483 2.883 2.140 1.00 94.62 108 MET A CA 1
ATOM 812 C C . MET A 1 108 ? -2.345 4.231 2.856 1.00 94.62 108 MET A C 1
ATOM 814 O O . MET A 1 108 ? -2.739 4.330 4.015 1.00 94.62 108 MET A O 1
ATOM 818 N N . ASP A 1 109 ? -1.909 5.280 2.150 1.00 93.56 109 ASP A N 1
ATOM 819 C CA . ASP A 1 109 ? -1.796 6.640 2.693 1.00 93.56 109 ASP A CA 1
ATOM 820 C C . ASP A 1 109 ? -3.145 7.105 3.280 1.00 93.56 109 ASP A C 1
ATOM 822 O O . ASP A 1 109 ? -3.201 7.596 4.405 1.00 93.56 109 ASP A O 1
ATOM 826 N N . LYS A 1 110 ? -4.264 6.868 2.577 1.00 93.38 110 LYS A N 1
ATOM 827 C CA . LYS A 1 110 ? -5.615 7.181 3.083 1.00 93.38 110 LYS A CA 1
ATOM 828 C C . LYS A 1 110 ? -5.977 6.435 4.364 1.00 93.38 110 LYS A C 1
ATOM 830 O O . LYS A 1 110 ? -6.574 7.046 5.244 1.00 93.38 110 LYS A O 1
ATOM 835 N N . LEU A 1 111 ? -5.649 5.146 4.483 1.00 94.19 111 LEU A N 1
ATOM 836 C CA . LEU A 1 111 ? -5.916 4.398 5.717 1.00 94.19 111 LEU A CA 1
ATOM 837 C C . LEU A 1 111 ? -5.163 5.003 6.899 1.00 94.19 111 LEU A C 1
ATOM 839 O O . LEU A 1 111 ? -5.762 5.240 7.942 1.00 94.19 111 LEU A O 1
ATOM 843 N N . ILE A 1 112 ? -3.872 5.278 6.715 1.00 93.62 112 ILE A N 1
ATOM 844 C CA . ILE A 1 112 ? -3.019 5.819 7.773 1.00 93.62 112 ILE A CA 1
ATOM 845 C C . ILE A 1 112 ? -3.455 7.232 8.162 1.00 93.62 112 ILE A C 1
ATOM 847 O O . ILE A 1 112 ? -3.550 7.516 9.348 1.00 93.62 112 ILE A O 1
ATOM 851 N N . MET A 1 113 ? -3.816 8.084 7.195 1.00 92.50 113 MET A N 1
ATOM 852 C CA . MET A 1 113 ? -4.365 9.416 7.484 1.00 92.50 113 MET A CA 1
ATOM 853 C C . MET A 1 113 ? -5.649 9.351 8.319 1.00 92.50 113 MET A C 1
ATOM 855 O O . MET A 1 113 ? -5.843 10.169 9.209 1.00 92.50 113 MET A O 1
ATOM 859 N N . HIS A 1 114 ? -6.528 8.379 8.062 1.00 93.06 114 HIS A N 1
ATOM 860 C CA . HIS A 1 114 ? -7.731 8.181 8.877 1.00 93.06 114 HIS A CA 1
ATOM 861 C C . HIS A 1 114 ? -7.442 7.552 10.246 1.00 93.06 114 HIS A C 1
ATOM 863 O O . HIS A 1 114 ? -8.273 7.664 11.143 1.00 93.06 114 HIS A O 1
ATOM 869 N N . ALA A 1 115 ? -6.298 6.883 10.399 1.00 92.81 115 ALA A N 1
ATOM 870 C CA . ALA A 1 115 ? -5.869 6.249 11.641 1.00 92.81 115 ALA A CA 1
ATOM 871 C C . ALA A 1 115 ? -4.999 7.176 12.505 1.00 92.81 115 ALA A C 1
ATOM 873 O O . ALA A 1 115 ? -4.563 6.768 13.584 1.00 92.81 115 ALA A O 1
ATOM 874 N N . ASP A 1 116 ? -4.718 8.398 12.040 1.00 90.44 116 ASP A N 1
ATOM 875 C CA . ASP A 1 116 ? -3.861 9.346 12.746 1.00 90.44 116 ASP A CA 1
ATOM 876 C C . ASP A 1 116 ? -4.389 9.613 14.161 1.00 90.44 116 ASP A C 1
ATOM 878 O O . ASP A 1 116 ? -5.598 9.695 14.393 1.00 90.44 116 ASP A O 1
ATOM 882 N N . GLY A 1 117 ? -3.468 9.644 15.125 1.00 88.38 117 GLY A N 1
ATOM 883 C CA . GLY A 1 117 ? -3.772 9.748 16.554 1.00 88.38 117 GLY A CA 1
ATOM 884 C C . GLY A 1 117 ? -4.478 8.536 17.179 1.00 88.38 117 GLY A C 1
ATOM 885 O O . GLY A 1 117 ? -4.717 8.545 18.382 1.00 88.38 117 GLY A O 1
ATOM 886 N N . ASN A 1 118 ? -4.801 7.497 16.403 1.00 92.00 118 ASN A N 1
ATOM 887 C CA . ASN A 1 118 ? -5.533 6.319 16.874 1.00 92.00 118 ASN A CA 1
ATOM 888 C C . ASN A 1 118 ? -4.680 5.038 16.901 1.00 92.00 118 ASN A C 1
ATOM 890 O O . ASN A 1 118 ? -5.138 4.012 17.398 1.00 92.00 118 ASN A O 1
ATOM 894 N N . LEU A 1 119 ? -3.449 5.068 16.383 1.00 93.00 119 LEU A N 1
ATOM 895 C CA . LEU A 1 119 ? -2.496 3.954 16.452 1.00 93.00 119 LEU A CA 1
ATOM 896 C C . LEU A 1 119 ? -1.525 4.183 17.619 1.00 93.00 119 LEU A C 1
ATOM 898 O O . LEU A 1 119 ? -0.446 4.749 17.442 1.00 93.00 119 LEU A O 1
ATOM 902 N N . GLY A 1 120 ? -1.922 3.777 18.826 1.00 90.31 120 GLY A N 1
ATOM 903 C CA . GLY A 1 120 ? -1.172 4.041 20.056 1.00 90.31 120 GLY A CA 1
ATOM 904 C C . GLY A 1 120 ? -0.919 5.537 20.287 1.00 90.31 120 GLY A C 1
ATOM 905 O O . GLY A 1 120 ? -1.834 6.350 20.206 1.00 90.31 120 GLY A O 1
ATOM 906 N N . HIS A 1 121 ? 0.335 5.903 20.563 1.00 90.25 121 HIS A N 1
ATOM 907 C CA . HIS A 1 121 ? 0.765 7.295 20.779 1.00 90.25 121 HIS A CA 1
ATOM 908 C C . HIS A 1 121 ? 1.539 7.879 19.584 1.00 90.25 121 HIS A C 1
ATOM 910 O O . HIS A 1 121 ? 2.299 8.835 19.739 1.00 90.25 121 HIS A O 1
ATOM 916 N N . TYR A 1 122 ? 1.398 7.286 18.395 1.00 90.94 122 TYR A N 1
ATOM 917 C CA . TYR A 1 122 ? 2.153 7.701 17.217 1.00 90.94 122 TYR A CA 1
ATOM 918 C C . TYR A 1 122 ? 1.456 8.826 16.447 1.00 90.94 122 TYR A C 1
ATOM 920 O O . TYR A 1 122 ? 0.250 8.797 16.214 1.00 90.94 122 TYR A O 1
ATOM 928 N N . THR A 1 123 ? 2.254 9.786 15.977 1.00 90.12 123 THR A N 1
ATOM 929 C CA . THR A 1 123 ? 1.852 10.771 14.964 1.00 90.12 123 THR A CA 1
ATOM 930 C C . THR A 1 123 ? 2.540 10.427 13.650 1.00 90.12 123 THR A C 1
ATOM 932 O O . THR A 1 123 ? 3.766 10.525 13.547 1.00 90.12 123 THR A O 1
ATOM 935 N N . ILE A 1 124 ? 1.770 10.034 12.634 1.00 89.12 124 ILE A N 1
ATOM 936 C CA . ILE A 1 124 ? 2.320 9.596 11.344 1.00 89.12 124 ILE A CA 1
ATOM 937 C C . ILE A 1 124 ? 2.086 10.689 10.302 1.00 89.12 124 ILE A C 1
ATOM 939 O O . ILE A 1 124 ? 0.967 10.919 9.861 1.00 89.12 124 ILE A O 1
ATOM 943 N N . ARG A 1 125 ? 3.162 11.366 9.886 1.00 83.94 125 ARG A N 1
ATOM 944 C CA . ARG A 1 125 ? 3.080 12.537 8.987 1.00 83.94 125 ARG A CA 1
ATOM 945 C C . ARG A 1 125 ? 3.274 12.230 7.504 1.00 83.94 125 ARG A C 1
ATOM 947 O O . ARG A 1 125 ? 3.033 13.096 6.670 1.00 83.94 125 ARG A O 1
ATOM 954 N N . GLY A 1 126 ? 3.735 11.032 7.162 1.00 83.94 126 GLY A N 1
ATOM 955 C CA . GLY A 1 126 ? 3.958 10.648 5.773 1.00 83.94 126 GLY A CA 1
ATOM 956 C C . GLY A 1 126 ? 4.910 9.472 5.621 1.00 83.94 126 GLY A C 1
ATOM 957 O O . GLY A 1 126 ? 5.420 8.922 6.598 1.00 83.94 126 GLY A O 1
ATOM 958 N N . ARG A 1 127 ? 5.151 9.098 4.364 1.00 85.44 127 ARG A N 1
ATOM 959 C CA . ARG A 1 127 ? 6.087 8.032 4.000 1.00 85.44 127 ARG A CA 1
ATOM 960 C C . ARG A 1 127 ? 7.529 8.520 4.122 1.00 85.44 127 ARG A C 1
ATOM 962 O O . ARG A 1 127 ? 7.870 9.597 3.635 1.00 85.44 127 ARG A O 1
ATOM 969 N N . HIS A 1 128 ? 8.381 7.706 4.736 1.00 80.69 128 HIS A N 1
ATOM 970 C CA . HIS A 1 128 ? 9.820 7.940 4.725 1.00 80.69 128 HIS A CA 1
ATOM 971 C C . HIS A 1 128 ? 10.402 7.577 3.349 1.00 80.69 128 HIS A C 1
ATOM 973 O O . HIS A 1 128 ? 9.966 6.609 2.723 1.00 80.69 128 HIS A O 1
ATOM 979 N N . LYS A 1 129 ? 11.378 8.355 2.871 1.00 69.25 129 LYS A N 1
ATOM 980 C CA . LYS A 1 129 ? 12.105 8.091 1.624 1.00 69.25 129 LYS A CA 1
ATOM 981 C C . LYS A 1 129 ? 13.515 7.629 1.978 1.00 69.25 129 LYS A C 1
ATOM 983 O O . LYS A 1 129 ? 14.285 8.408 2.524 1.00 69.25 129 LYS A O 1
ATOM 988 N N . SER A 1 130 ? 13.849 6.389 1.641 1.00 60.59 130 SER A N 1
ATOM 989 C CA . SER A 1 130 ? 15.203 5.845 1.773 1.00 60.59 130 SER A CA 1
ATOM 990 C C . SER A 1 130 ? 15.758 5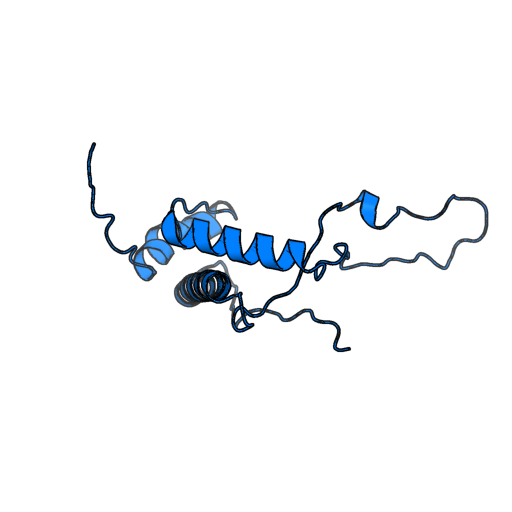.582 0.377 1.00 60.59 130 SER A C 1
ATOM 992 O O . SER A 1 130 ? 15.739 4.453 -0.094 1.00 60.59 130 SER A O 1
ATOM 994 N N . TYR A 1 131 ? 16.190 6.634 -0.315 1.00 59.34 131 TYR A N 1
ATOM 995 C CA . TYR A 1 131 ? 16.908 6.498 -1.583 1.00 59.34 131 TYR A CA 1
ATOM 996 C C . TYR A 1 131 ? 18.351 6.944 -1.370 1.00 59.34 131 TYR A C 1
ATOM 998 O O . TYR A 1 131 ? 18.599 7.893 -0.625 1.00 59.34 131 TYR A O 1
ATOM 1006 N N . LYS A 1 132 ? 19.294 6.264 -2.026 1.00 49.12 132 LYS A N 1
ATOM 1007 C CA . LYS A 1 132 ? 20.624 6.823 -2.263 1.00 49.12 132 LYS A CA 1
ATOM 1008 C C . LYS A 1 132 ? 20.482 7.759 -3.461 1.00 49.12 132 LYS A C 1
ATOM 1010 O O . LYS A 1 132 ? 20.149 7.302 -4.550 1.00 49.12 132 LYS A O 1
ATOM 1015 N N . GLU A 1 133 ? 20.636 9.059 -3.237 1.00 36.56 133 GLU A N 1
ATOM 1016 C CA . GLU A 1 133 ? 20.802 10.025 -4.326 1.00 36.56 133 GLU A CA 1
ATOM 1017 C C . GLU A 1 133 ? 22.043 9.586 -5.119 1.00 36.56 133 GLU A C 1
ATOM 1019 O O . GLU A 1 133 ? 23.089 9.331 -4.516 1.00 36.56 133 GLU A O 1
ATOM 1024 N N . THR A 1 134 ? 21.884 9.352 -6.424 1.00 37.50 134 THR A N 1
ATOM 1025 C CA . THR A 1 134 ? 22.986 8.970 -7.324 1.00 37.50 134 THR A CA 1
ATOM 1026 C C . THR A 1 134 ? 23.451 10.195 -8.084 1.00 37.50 134 THR A C 1
ATOM 1028 O O . THR A 1 134 ? 22.561 10.965 -8.511 1.00 37.50 134 THR A O 1
#

pLDDT: mean 82.49, std 19.51, range [35.06, 98.44]